Protein AF-X1SYY6-F1 (afdb_monomer)

Organism: NCBI:txid412755

Radius of gyration: 18.43 Å; Cα contacts (8 Å, |Δi|>4): 86; chains: 1; bounding box: 39×64×36 Å

Solvent-accessible surface area (backbone atoms only — not comparable to full-atom values): 9158 Å² total; per-residue (Å²): 132,89,83,84,77,65,60,64,63,53,49,54,56,56,49,53,76,77,47,87,81,85,90,70,96,66,91,86,77,86,84,85,85,62,91,82,37,71,68,58,67,52,53,75,50,50,63,56,53,53,53,51,53,52,52,48,52,59,73,46,33,70,63,29,50,74,71,71,40,39,71,58,53,54,24,46,54,34,21,50,33,50,53,49,19,52,53,30,46,75,70,68,38,56,67,62,19,50,52,27,51,48,52,41,63,70,68,70,61,56,70,69,54,25,50,52,34,37,51,50,52,51,50,49,51,49,49,32,63,74,71,67,56,67,95,64,87,80,69,80,78,77,76,79,77,76,73,80,84,124

Foldseek 3Di:
DPDDQPPVVLVVLVVLVPDDDDDDPDDPDDDDDDPPDPVVVVVVVVLVVLVSVLVSLVVSVVVCVVVVCSLVSLLLSLLVLCVQLVVCVVVVNNVSNVSSVVSSVVSPRDPVSNVVSNVVVVVVVVVCVVVVPDPDPPDPPPPPPPPPDD

Structure (mmCIF, N/CA/C/O backbone):
data_AF-X1SYY6-F1
#
_entry.id   AF-X1SYY6-F1
#
loop_
_atom_site.group_PDB
_atom_site.id
_atom_site.type_symbol
_atom_site.label_atom_id
_atom_site.label_alt_id
_atom_site.label_comp_id
_atom_site.label_asym_id
_atom_site.label_entity_id
_atom_site.label_seq_id
_atom_site.pdbx_PDB_ins_code
_atom_site.Cartn_x
_atom_site.Cartn_y
_atom_site.Cartn_z
_atom_site.occupancy
_atom_site.B_iso_or_equiv
_atom_site.auth_seq_id
_atom_site.auth_comp_id
_atom_site.auth_asym_id
_atom_site.auth_atom_id
_atom_site.pdbx_PDB_model_num
ATOM 1 N N . THR A 1 1 ? -15.389 -5.932 -12.974 1.00 49.19 1 THR A N 1
ATOM 2 C CA . THR A 1 1 ? -13.920 -5.766 -12.863 1.00 49.19 1 THR A CA 1
ATOM 3 C C . THR A 1 1 ? -13.307 -7.065 -12.392 1.00 49.19 1 THR A C 1
ATOM 5 O O . THR A 1 1 ? -13.617 -7.484 -11.286 1.00 49.19 1 THR A O 1
ATOM 8 N N . SER A 1 2 ? -12.508 -7.717 -13.241 1.00 53.19 2 SER A N 1
ATOM 9 C CA . SER A 1 2 ? -11.723 -8.908 -12.885 1.00 53.19 2 SER A CA 1
ATOM 10 C C . SER A 1 2 ? -10.661 -8.505 -11.864 1.00 53.19 2 SER A C 1
ATOM 12 O O . SER A 1 2 ? -9.682 -7.868 -12.237 1.00 53.19 2 SER A O 1
ATOM 14 N N . MET A 1 3 ? -10.885 -8.835 -10.596 1.00 57.00 3 MET A N 1
ATOM 15 C CA . MET A 1 3 ? -9.905 -8.664 -9.526 1.00 57.00 3 MET A CA 1
ATOM 16 C C . MET A 1 3 ? -8.774 -9.666 -9.754 1.00 57.00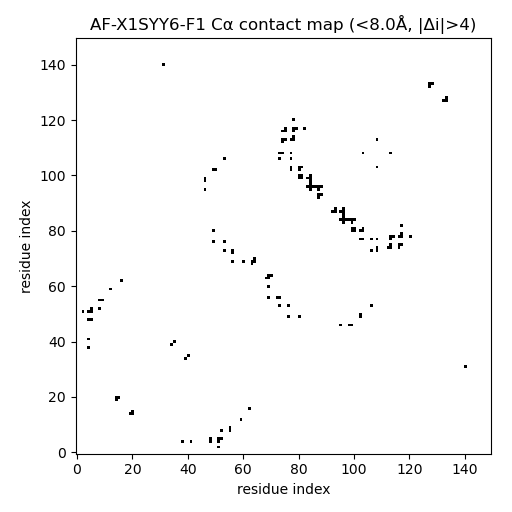 3 MET A C 1
ATOM 18 O O . MET A 1 3 ? -9.060 -10.850 -9.946 1.00 57.00 3 MET A O 1
ATOM 22 N N . ARG A 1 4 ? -7.526 -9.202 -9.841 1.00 62.97 4 ARG A N 1
ATOM 23 C CA . ARG A 1 4 ? -6.396 -10.055 -10.245 1.00 62.97 4 ARG A CA 1
ATOM 24 C C . ARG A 1 4 ? -5.459 -10.383 -9.090 1.00 62.97 4 ARG A C 1
ATOM 26 O O . ARG A 1 4 ? -4.949 -11.498 -9.078 1.00 62.97 4 ARG A O 1
ATOM 33 N N . ILE A 1 5 ? -5.209 -9.457 -8.159 1.00 65.94 5 ILE A N 1
ATOM 34 C CA . ILE A 1 5 ? -4.118 -9.627 -7.183 1.00 65.94 5 ILE A CA 1
ATOM 35 C C . ILE A 1 5 ? -4.533 -9.253 -5.749 1.00 65.94 5 ILE A C 1
ATOM 37 O O . ILE A 1 5 ? -4.123 -9.935 -4.815 1.00 65.94 5 ILE A O 1
ATOM 41 N N . SER A 1 6 ? -5.379 -8.240 -5.537 1.00 73.81 6 SER A N 1
ATOM 42 C CA . SER A 1 6 ? -5.732 -7.745 -4.182 1.00 73.81 6 SER A CA 1
ATOM 43 C C . SER A 1 6 ? -7.068 -8.267 -3.627 1.00 73.81 6 SER A C 1
ATOM 45 O O . SER A 1 6 ? -7.880 -7.507 -3.092 1.00 73.81 6 SER A O 1
ATOM 47 N N . GLY A 1 7 ? -7.319 -9.571 -3.777 1.00 79.44 7 GLY A N 1
ATOM 48 C CA . GLY A 1 7 ? -8.576 -10.203 -3.356 1.00 79.44 7 GLY A CA 1
ATOM 49 C C . GLY A 1 7 ? -8.794 -10.273 -1.845 1.00 79.44 7 GLY A C 1
ATOM 50 O O . GLY A 1 7 ? -9.931 -10.215 -1.383 1.00 79.44 7 GLY A O 1
ATOM 51 N N . ASP A 1 8 ? -7.712 -10.354 -1.082 1.00 83.44 8 ASP A N 1
ATOM 52 C CA . ASP A 1 8 ? -7.707 -10.353 0.378 1.00 83.44 8 ASP A CA 1
ATOM 53 C C . ASP A 1 8 ? -8.186 -9.012 0.951 1.00 83.44 8 ASP A C 1
ATOM 55 O O . ASP A 1 8 ? -9.093 -8.984 1.783 1.00 83.44 8 ASP A O 1
ATOM 59 N N . VAL A 1 9 ? -7.643 -7.895 0.461 1.00 85.06 9 VAL A N 1
ATOM 60 C CA . VAL A 1 9 ? -8.028 -6.544 0.898 1.00 85.06 9 VAL A CA 1
ATOM 61 C C . VAL A 1 9 ? -9.507 -6.284 0.611 1.00 85.06 9 VAL A C 1
ATOM 63 O O . VAL A 1 9 ? -10.231 -5.814 1.489 1.00 85.06 9 VAL A O 1
ATOM 66 N N . ASP A 1 10 ? -9.976 -6.618 -0.594 1.00 88.38 10 ASP A N 1
ATOM 67 C CA . ASP A 1 10 ? -11.391 -6.481 -0.954 1.00 88.38 10 ASP A CA 1
ATOM 68 C C . ASP A 1 10 ? -12.288 -7.393 -0.102 1.00 88.38 10 ASP A C 1
ATOM 70 O O . ASP A 1 10 ? -13.345 -6.956 0.349 1.00 88.38 10 ASP A O 1
ATOM 74 N N . TYR A 1 11 ? -11.866 -8.631 0.173 1.00 89.12 11 TYR A N 1
ATOM 75 C CA . TYR A 1 11 ? -12.599 -9.537 1.058 1.00 89.12 11 TYR A CA 1
ATOM 76 C C . TYR A 1 11 ? -12.729 -8.971 2.479 1.00 89.12 11 TYR A C 1
ATOM 78 O O . TYR A 1 11 ? -13.840 -8.901 3.005 1.00 89.12 11 TYR A O 1
ATOM 86 N N . PHE A 1 12 ? -11.636 -8.506 3.090 1.00 88.94 12 PHE A N 1
ATOM 87 C CA . PHE A 1 12 ? -11.684 -7.943 4.444 1.00 88.94 12 PHE A CA 1
ATOM 88 C C . PHE A 1 12 ? -12.532 -6.674 4.520 1.00 88.94 12 PHE A C 1
ATOM 90 O O . PHE A 1 12 ? -13.288 -6.505 5.477 1.00 88.94 12 PHE A O 1
ATOM 97 N N . LEU A 1 13 ? -12.470 -5.807 3.506 1.00 87.88 13 LEU A N 1
ATOM 98 C CA . LEU A 1 13 ? -13.325 -4.621 3.448 1.00 87.88 13 LEU A CA 1
ATOM 99 C C . LEU A 1 13 ? -14.808 -4.984 3.309 1.00 87.88 13 LEU A C 1
ATOM 101 O O . LEU A 1 13 ? -15.632 -4.321 3.933 1.00 87.88 13 LEU A O 1
ATOM 105 N N . ARG A 1 14 ? -15.157 -6.055 2.581 1.00 89.94 14 ARG A N 1
ATOM 106 C CA . ARG A 1 14 ? -16.535 -6.585 2.557 1.00 89.94 14 ARG A CA 1
ATOM 107 C C . ARG A 1 14 ? -16.975 -7.118 3.912 1.00 89.94 14 ARG A C 1
ATOM 109 O O . ARG A 1 14 ? -18.091 -6.833 4.331 1.00 89.94 14 ARG A O 1
ATOM 116 N N . VAL A 1 15 ? -16.118 -7.856 4.618 1.00 89.69 15 VAL A N 1
ATOM 117 C CA . VAL A 1 15 ? -16.446 -8.341 5.971 1.00 89.69 15 VAL A CA 1
ATOM 118 C C . VAL A 1 15 ? -16.711 -7.163 6.913 1.00 89.69 15 VAL A C 1
ATOM 120 O O . VAL A 1 15 ? -17.706 -7.180 7.634 1.00 89.69 15 VAL A O 1
ATOM 123 N N . LEU A 1 16 ? -15.898 -6.104 6.836 1.00 88.25 16 LEU A N 1
ATOM 124 C CA . LEU A 1 16 ? -16.061 -4.889 7.643 1.00 88.25 16 LEU A CA 1
ATOM 125 C C . LEU A 1 16 ? -17.351 -4.103 7.361 1.00 88.25 16 LEU A C 1
ATOM 127 O O . LEU A 1 16 ? -17.756 -3.282 8.178 1.00 88.25 16 LEU A O 1
ATOM 131 N N . GLN A 1 17 ? -18.022 -4.339 6.231 1.00 87.81 17 GLN A N 1
ATOM 132 C CA . GLN A 1 17 ? -19.353 -3.770 5.987 1.00 87.81 17 GLN A CA 1
ATOM 133 C C . GLN A 1 17 ? -20.448 -4.457 6.812 1.00 87.81 17 GLN A C 1
ATOM 135 O O . GLN A 1 17 ? -21.529 -3.892 6.977 1.00 87.81 17 GLN A O 1
ATOM 140 N N . HIS A 1 18 ? -20.193 -5.673 7.298 1.00 90.06 18 HIS A N 1
ATOM 141 C CA . HIS A 1 18 ? -21.183 -6.517 7.964 1.00 90.06 18 HIS A CA 1
ATOM 142 C C . HIS A 1 18 ? -20.849 -6.826 9.428 1.00 90.06 18 HIS A C 1
ATOM 144 O O . HIS A 1 18 ? -21.707 -7.343 10.140 1.00 90.06 18 HIS A O 1
ATOM 150 N N . GLY A 1 19 ? -19.640 -6.513 9.893 1.00 87.25 19 GLY A N 1
ATOM 151 C CA . GLY A 1 19 ? -19.237 -6.727 11.277 1.00 87.25 19 GLY A CA 1
ATOM 152 C C . GLY A 1 19 ? -17.809 -6.273 11.552 1.00 87.25 19 GLY A C 1
ATOM 153 O O . GLY A 1 19 ? -17.163 -5.655 10.710 1.00 87.25 19 GLY A O 1
ATOM 154 N N . ASP A 1 20 ? -17.311 -6.609 12.737 1.00 86.00 20 ASP A N 1
ATOM 155 C CA . ASP A 1 20 ? -15.982 -6.206 13.186 1.00 86.00 20 ASP A CA 1
ATOM 156 C C . ASP A 1 20 ? -14.933 -7.296 12.935 1.00 86.00 20 ASP A C 1
ATOM 158 O O . ASP A 1 20 ? -15.207 -8.496 13.011 1.00 86.00 20 ASP A O 1
ATOM 162 N N . LEU A 1 21 ? -13.695 -6.870 12.679 1.00 84.25 21 LEU A N 1
ATOM 163 C CA . LEU A 1 21 ? -12.523 -7.743 12.644 1.00 84.25 21 LEU A CA 1
ATOM 164 C C . LEU A 1 21 ? -11.665 -7.500 13.887 1.00 84.25 21 LEU A C 1
ATOM 166 O O . LEU A 1 21 ? -11.264 -6.370 14.167 1.00 84.25 21 LEU A O 1
ATOM 170 N N . ALA A 1 22 ? -11.333 -8.573 14.602 1.00 82.25 22 ALA A N 1
ATOM 171 C CA . ALA A 1 22 ? -10.377 -8.528 15.700 1.00 82.25 22 ALA A CA 1
ATOM 172 C C . ALA A 1 22 ? -8.960 -8.826 15.190 1.00 82.25 22 ALA A C 1
ATOM 174 O O . ALA A 1 22 ? -8.734 -9.811 14.486 1.00 82.25 22 ALA A O 1
ATOM 175 N N . VAL A 1 23 ? -7.990 -8.000 15.585 1.00 81.44 23 VAL A N 1
ATOM 176 C CA . VAL A 1 23 ? -6.563 -8.277 15.374 1.00 81.44 23 VAL A CA 1
ATOM 177 C C . VAL A 1 23 ? -6.033 -8.994 16.610 1.00 81.44 23 VAL A C 1
ATOM 179 O O . VAL A 1 23 ? -6.059 -8.441 17.709 1.00 81.44 23 VAL A O 1
ATOM 182 N N . VAL A 1 24 ? -5.553 -10.224 16.435 1.00 81.75 24 VAL A N 1
ATOM 183 C CA . VAL A 1 24 ? -5.045 -11.063 17.528 1.00 81.75 24 VAL A CA 1
ATOM 184 C C . VAL A 1 24 ? -3.518 -11.118 17.466 1.00 81.75 24 VAL A C 1
ATOM 186 O O . VAL A 1 24 ? -2.938 -11.215 16.389 1.00 81.75 24 VAL A O 1
ATOM 189 N N . GLY A 1 25 ? -2.854 -11.063 18.622 1.00 77.38 25 GLY A N 1
ATOM 190 C CA . GLY A 1 25 ? -1.388 -11.112 18.725 1.00 77.38 25 GLY A CA 1
ATOM 191 C C . GLY A 1 25 ? -0.770 -12.512 18.595 1.00 77.38 25 GLY A C 1
ATOM 192 O O . GLY A 1 25 ? 0.433 -12.659 18.788 1.00 77.38 25 GLY A O 1
ATOM 193 N N . SER A 1 26 ? -1.573 -13.541 18.319 1.00 83.06 26 SER A N 1
ATOM 194 C CA . SER A 1 26 ? -1.129 -14.930 18.174 1.00 83.06 26 SER A CA 1
ATOM 195 C C . SER A 1 26 ? -0.957 -15.313 16.706 1.00 83.06 26 SER A C 1
ATOM 197 O O . SER A 1 26 ? -1.780 -14.950 15.867 1.00 83.06 26 SER A O 1
ATOM 199 N N . ILE A 1 27 ? 0.063 -16.117 16.406 1.00 81.44 27 ILE A N 1
ATOM 200 C CA . ILE A 1 27 ? 0.269 -16.680 15.068 1.00 81.44 27 ILE A CA 1
ATOM 201 C C . ILE A 1 27 ? -0.730 -17.825 14.865 1.00 81.44 27 ILE A C 1
ATOM 203 O O . ILE A 1 27 ? -0.632 -18.856 15.524 1.00 81.44 27 ILE A O 1
ATOM 207 N N . GLY A 1 28 ? -1.710 -17.624 13.980 1.00 77.88 28 GLY A N 1
ATOM 208 C CA . GLY A 1 28 ? -2.706 -18.645 13.624 1.00 77.88 28 GLY A CA 1
ATOM 209 C C . GLY A 1 28 ? -2.366 -19.444 12.361 1.00 77.88 28 GLY A C 1
ATOM 210 O O . GLY A 1 28 ? -2.906 -20.527 12.160 1.00 77.88 28 GLY A O 1
ATOM 211 N N . CYS A 1 29 ? -1.492 -18.917 11.501 1.00 80.06 29 CYS A N 1
ATOM 212 C CA . CYS A 1 29 ? -1.092 -19.543 10.244 1.00 80.06 29 CYS A CA 1
ATOM 213 C C . CYS A 1 29 ? 0.278 -19.010 9.804 1.00 80.06 29 CYS A C 1
ATOM 215 O O . CYS A 1 29 ? 0.493 -17.798 9.826 1.00 80.06 29 CYS A O 1
ATOM 217 N N . ASP A 1 30 ? 1.162 -19.911 9.370 1.00 79.75 30 ASP A N 1
ATOM 218 C CA . ASP A 1 30 ? 2.421 -19.571 8.708 1.00 79.75 30 ASP A CA 1
ATOM 219 C C . ASP A 1 30 ? 2.279 -19.753 7.194 1.00 79.75 30 ASP A C 1
ATOM 221 O O . ASP A 1 30 ? 1.994 -20.847 6.700 1.00 79.75 30 ASP A O 1
ATOM 225 N N . ILE A 1 31 ? 2.497 -18.672 6.445 1.00 75.56 31 ILE A N 1
ATOM 226 C CA . ILE A 1 31 ? 2.421 -18.674 4.982 1.00 75.56 31 ILE A CA 1
ATOM 227 C C . ILE A 1 31 ? 3.837 -18.780 4.422 1.00 75.56 31 ILE A C 1
ATOM 229 O O . ILE A 1 31 ? 4.660 -17.881 4.604 1.00 75.56 31 ILE A O 1
ATOM 233 N N . THR A 1 32 ? 4.117 -19.871 3.708 1.00 76.62 32 THR A N 1
ATOM 234 C CA . THR A 1 32 ? 5.403 -20.066 3.029 1.00 76.62 32 THR A CA 1
ATOM 235 C C . THR A 1 32 ? 5.325 -19.528 1.603 1.00 76.62 32 THR A C 1
ATOM 237 O O . THR A 1 32 ? 4.486 -19.951 0.809 1.00 76.62 32 THR A O 1
ATOM 240 N N . VAL A 1 33 ? 6.217 -18.592 1.275 1.00 71.50 33 VAL A N 1
ATOM 241 C CA . VAL A 1 33 ? 6.348 -18.029 -0.074 1.00 71.50 33 VAL A CA 1
ATOM 242 C C . VAL A 1 33 ? 7.453 -18.784 -0.802 1.00 71.50 33 VAL A C 1
ATOM 244 O O . VAL A 1 33 ? 8.612 -18.750 -0.384 1.00 71.50 33 VAL A O 1
ATOM 247 N N . HIS A 1 34 ? 7.104 -19.478 -1.883 1.00 73.44 34 HIS A N 1
ATOM 248 C CA . HIS A 1 34 ? 8.071 -20.213 -2.698 1.00 73.44 34 HIS A CA 1
ATOM 249 C C . HIS A 1 34 ? 8.574 -19.341 -3.850 1.00 73.44 34 HIS A C 1
ATOM 251 O O . HIS A 1 34 ? 7.810 -18.594 -4.464 1.00 73.44 34 HIS A O 1
ATOM 257 N N . ALA A 1 35 ? 9.861 -19.466 -4.177 1.00 66.12 35 ALA A N 1
ATOM 258 C CA . ALA A 1 35 ? 10.404 -18.867 -5.390 1.00 66.12 35 ALA A CA 1
ATOM 259 C C . ALA A 1 35 ? 9.695 -19.469 -6.616 1.00 66.12 35 ALA A C 1
ATOM 261 O O . ALA A 1 35 ? 9.649 -20.690 -6.754 1.00 66.12 35 ALA A O 1
ATOM 262 N N . GLY A 1 36 ? 9.136 -18.621 -7.484 1.00 64.94 36 GLY A N 1
ATOM 263 C CA . GLY A 1 36 ? 8.414 -19.060 -8.683 1.00 64.94 36 GLY A CA 1
ATOM 264 C C . GLY A 1 36 ? 6.918 -19.321 -8.484 1.00 64.94 36 GLY A C 1
ATOM 265 O O . GLY A 1 36 ? 6.294 -19.902 -9.363 1.00 64.94 36 GLY A O 1
ATOM 266 N N . GLN A 1 37 ? 6.314 -18.892 -7.369 1.00 70.50 37 GLN A N 1
ATOM 267 C CA . GLN A 1 37 ? 4.851 -18.814 -7.290 1.00 70.50 37 GLN A CA 1
ATOM 268 C C . GLN A 1 37 ? 4.303 -17.881 -8.381 1.00 70.50 37 GLN A C 1
ATOM 270 O O . GLN A 1 37 ? 4.926 -16.879 -8.726 1.00 70.50 37 GLN A O 1
ATOM 275 N N . GLU A 1 38 ? 3.096 -18.148 -8.872 1.00 62.50 38 GLU A N 1
ATOM 276 C CA . GLU A 1 38 ? 2.401 -17.270 -9.832 1.00 62.50 38 GLU A CA 1
ATOM 277 C C . GLU A 1 38 ? 2.346 -15.805 -9.347 1.00 62.50 38 GLU A C 1
ATOM 279 O O . GLU A 1 38 ? 2.518 -14.861 -10.116 1.00 62.50 38 GLU A O 1
ATOM 284 N N . GLY A 1 39 ? 2.229 -15.603 -8.027 1.00 57.81 39 GLY A N 1
ATOM 285 C CA . GLY A 1 39 ? 2.298 -14.282 -7.393 1.00 57.81 39 GLY A CA 1
ATOM 286 C C . GLY A 1 39 ? 3.630 -13.547 -7.594 1.00 57.81 39 GLY A C 1
ATOM 287 O O . GLY A 1 39 ? 3.640 -12.321 -7.655 1.00 57.81 39 GLY A O 1
ATOM 288 N N . THR A 1 40 ? 4.748 -14.265 -7.749 1.00 56.22 40 THR A N 1
ATOM 289 C CA . THR A 1 40 ? 6.051 -13.664 -8.089 1.00 56.22 40 THR A CA 1
ATOM 290 C C . THR A 1 40 ? 6.118 -13.184 -9.538 1.00 56.22 40 THR A C 1
ATOM 292 O O . THR A 1 40 ? 6.753 -12.166 -9.782 1.00 56.22 40 THR A O 1
ATOM 295 N N . CYS A 1 41 ? 5.426 -13.836 -10.478 1.00 54.66 41 CYS A N 1
ATOM 296 C CA . CYS A 1 41 ? 5.319 -13.364 -11.866 1.00 54.66 41 CYS A CA 1
ATOM 297 C C . CYS A 1 41 ? 4.384 -12.150 -11.989 1.00 54.66 41 CYS A C 1
ATOM 299 O O . CYS A 1 41 ? 4.615 -11.257 -12.797 1.00 54.66 41 CYS A O 1
ATOM 301 N N . LEU A 1 42 ? 3.358 -12.072 -11.136 1.00 54.81 42 LEU A N 1
ATOM 302 C CA . LEU A 1 42 ? 2.470 -10.908 -11.028 1.00 54.81 42 LEU A CA 1
ATOM 303 C C . LEU A 1 42 ? 3.136 -9.716 -10.318 1.00 54.81 42 LEU A C 1
ATOM 305 O O . LEU A 1 42 ? 2.723 -8.573 -10.510 1.00 54.81 42 LEU A O 1
ATOM 309 N N . ALA A 1 43 ? 4.185 -9.960 -9.523 1.00 52.41 43 ALA A N 1
ATOM 310 C CA . ALA A 1 43 ? 4.961 -8.910 -8.870 1.00 52.41 43 ALA A CA 1
ATOM 311 C C . ALA A 1 43 ? 5.784 -8.064 -9.857 1.00 52.41 43 ALA A C 1
ATOM 313 O O . ALA A 1 43 ? 6.149 -6.942 -9.502 1.00 52.41 43 ALA A O 1
ATOM 314 N N . ASP A 1 44 ? 6.040 -8.553 -11.075 1.00 54.06 44 ASP A N 1
ATOM 315 C CA . ASP A 1 44 ? 6.702 -7.777 -12.133 1.00 54.06 44 ASP A CA 1
ATOM 316 C C . ASP A 1 44 ? 5.789 -6.681 -12.703 1.00 54.06 44 ASP A C 1
ATOM 318 O O . ASP A 1 44 ? 6.281 -5.624 -13.098 1.00 54.06 44 ASP A O 1
ATOM 322 N N . ASP A 1 45 ? 4.462 -6.851 -12.625 1.00 66.12 45 ASP A N 1
ATOM 323 C CA . ASP A 1 45 ? 3.484 -5.811 -12.970 1.00 66.12 45 ASP A CA 1
ATOM 324 C C . ASP A 1 45 ? 2.969 -5.090 -11.720 1.00 66.12 45 ASP A C 1
ATOM 326 O O . ASP A 1 45 ? 1.782 -4.897 -11.447 1.00 66.12 45 ASP A O 1
ATOM 330 N N . THR A 1 46 ? 3.929 -4.695 -10.901 1.00 66.62 46 THR A N 1
ATOM 331 C CA . THR A 1 46 ? 3.729 -4.133 -9.572 1.00 66.62 46 THR A CA 1
ATOM 332 C C . THR A 1 46 ? 2.872 -2.845 -9.588 1.00 66.62 46 THR A C 1
ATOM 334 O O . THR A 1 46 ? 2.241 -2.477 -8.594 1.00 66.62 46 THR A O 1
ATOM 337 N N . SER A 1 47 ? 2.813 -2.170 -10.742 1.00 71.56 47 SER A N 1
ATOM 338 C CA . SER A 1 47 ? 1.952 -1.009 -10.989 1.00 71.56 47 SER A CA 1
ATOM 339 C C . SER A 1 47 ? 0.457 -1.364 -11.010 1.00 71.56 47 SER A C 1
ATOM 341 O O . SER A 1 47 ? -0.364 -0.587 -10.514 1.00 71.56 47 SER A O 1
ATOM 343 N N . VAL A 1 48 ? 0.094 -2.555 -11.500 1.00 78.00 48 VAL A N 1
ATOM 344 C CA . VAL A 1 48 ? -1.288 -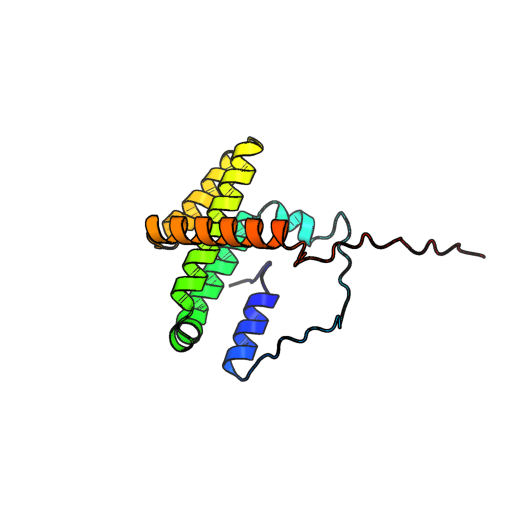3.061 -11.522 1.00 78.00 48 VAL A CA 1
ATOM 345 C C . VAL A 1 48 ? -1.798 -3.282 -10.105 1.00 78.00 48 VAL A C 1
ATOM 347 O O . VAL A 1 48 ? -2.911 -2.863 -9.797 1.00 78.00 48 VAL A O 1
ATOM 350 N N . VAL A 1 49 ? -0.964 -3.841 -9.223 1.00 79.62 49 VAL A N 1
ATOM 351 C CA . VAL A 1 49 ? -1.312 -4.053 -7.808 1.00 79.62 49 VAL A CA 1
ATOM 352 C C . VAL A 1 49 ? -1.669 -2.732 -7.134 1.00 79.62 49 VAL A C 1
ATOM 354 O O . VAL A 1 49 ? -2.711 -2.616 -6.493 1.00 79.62 49 VAL A O 1
ATOM 357 N N . MET A 1 50 ? -0.840 -1.699 -7.307 1.00 84.62 50 MET A N 1
ATOM 358 C CA . MET A 1 50 ? -1.134 -0.402 -6.696 1.00 84.62 50 MET A CA 1
ATOM 359 C C . MET A 1 50 ? -2.395 0.238 -7.272 1.00 84.62 50 MET A C 1
ATOM 361 O O . MET A 1 50 ? -3.197 0.764 -6.503 1.00 84.62 50 MET A O 1
ATOM 365 N N . ASN A 1 51 ? -2.608 0.165 -8.588 1.00 84.75 51 ASN A N 1
ATOM 366 C CA . ASN A 1 51 ? -3.847 0.643 -9.203 1.00 84.75 51 ASN A CA 1
ATOM 367 C C . ASN A 1 51 ? -5.083 -0.077 -8.645 1.00 84.75 51 ASN A C 1
ATOM 369 O O . ASN A 1 51 ? -6.088 0.569 -8.346 1.00 84.75 51 ASN A O 1
ATOM 373 N N . GLU A 1 52 ? -5.000 -1.394 -8.460 1.00 86.38 52 GLU A N 1
ATOM 374 C CA . GLU A 1 52 ? -6.080 -2.197 -7.890 1.00 86.38 52 GLU A CA 1
ATOM 375 C C . GLU A 1 52 ? -6.381 -1.784 -6.442 1.00 86.38 52 GLU A C 1
ATOM 377 O O . GLU A 1 52 ? -7.540 -1.546 -6.104 1.00 86.38 52 GLU A O 1
ATOM 382 N N . ILE A 1 53 ? -5.355 -1.580 -5.611 1.00 87.25 53 ILE A N 1
ATOM 383 C CA . ILE A 1 53 ? -5.528 -1.124 -4.223 1.00 87.25 53 ILE A CA 1
ATOM 384 C C . ILE A 1 53 ? -6.147 0.283 -4.162 1.00 87.25 53 ILE A C 1
ATOM 386 O O . ILE A 1 53 ? -7.035 0.527 -3.339 1.00 87.25 53 ILE A O 1
ATOM 390 N N . PHE A 1 54 ? -5.734 1.211 -5.033 1.00 88.25 54 PHE A N 1
ATOM 391 C CA . PHE A 1 54 ? -6.366 2.534 -5.120 1.00 88.25 54 PHE A CA 1
ATOM 392 C C . PHE A 1 54 ? -7.836 2.431 -5.548 1.00 88.25 54 PHE A C 1
ATOM 394 O O . PHE A 1 54 ? -8.691 3.081 -4.945 1.00 88.25 54 PHE A O 1
ATOM 401 N N . ALA A 1 55 ? -8.150 1.580 -6.529 1.00 88.75 55 ALA A N 1
ATOM 402 C CA . ALA A 1 55 ? -9.521 1.359 -6.984 1.00 88.75 55 ALA A CA 1
ATOM 403 C C . ALA A 1 55 ? -10.407 0.721 -5.900 1.00 88.75 55 ALA A C 1
ATOM 405 O O . ALA A 1 55 ? -11.556 1.128 -5.725 1.00 88.75 55 ALA A O 1
ATOM 406 N N . ILE A 1 56 ? -9.875 -0.244 -5.142 1.00 89.69 56 ILE A N 1
ATOM 407 C CA . ILE A 1 56 ? -10.552 -0.841 -3.982 1.00 89.69 56 ILE A CA 1
ATOM 408 C C . ILE A 1 56 ? -10.805 0.236 -2.923 1.00 89.69 56 ILE A C 1
ATOM 410 O O . ILE A 1 56 ? -11.930 0.388 -2.455 1.00 89.69 56 ILE A O 1
ATOM 414 N N . THR A 1 57 ? -9.792 1.037 -2.594 1.00 90.00 57 THR A N 1
ATOM 415 C CA . THR A 1 57 ? -9.921 2.120 -1.605 1.00 90.00 57 THR A CA 1
ATOM 416 C C . THR A 1 57 ? -11.010 3.117 -2.000 1.00 90.00 57 THR A C 1
ATOM 418 O O . THR A 1 57 ? -11.783 3.551 -1.149 1.00 90.00 57 THR A O 1
ATOM 421 N N . GLU A 1 58 ? -11.111 3.456 -3.287 1.00 91.00 58 GLU A N 1
ATOM 422 C CA . GLU A 1 58 ? -12.166 4.338 -3.788 1.00 91.00 58 GLU A CA 1
ATOM 423 C C . GLU A 1 58 ? -13.548 3.680 -3.731 1.00 91.00 58 GLU A C 1
ATOM 425 O O . GLU A 1 58 ? -14.517 4.313 -3.315 1.00 91.00 58 GLU A O 1
ATOM 430 N N . ARG A 1 59 ? -13.648 2.389 -4.068 1.00 91.38 59 ARG A N 1
ATOM 431 C CA . ARG A 1 59 ? -14.905 1.634 -3.969 1.00 91.38 59 ARG A CA 1
ATOM 432 C C . ARG A 1 59 ? -15.456 1.623 -2.541 1.00 91.38 59 ARG A C 1
ATOM 434 O O . ARG A 1 59 ? -16.655 1.809 -2.358 1.00 91.38 59 ARG A O 1
ATOM 441 N N . TYR A 1 60 ? -14.598 1.421 -1.541 1.00 92.12 60 TYR A N 1
ATOM 442 C CA . TYR A 1 60 ? -14.994 1.402 -0.125 1.00 92.12 60 TYR A CA 1
ATOM 443 C C . TYR A 1 60 ? -14.893 2.772 0.550 1.00 92.12 60 TYR A C 1
ATOM 445 O O . TYR A 1 60 ? -14.941 2.860 1.778 1.00 92.12 60 TYR A O 1
ATOM 453 N N . ARG A 1 61 ? -14.803 3.859 -0.224 1.00 92.81 61 ARG A N 1
ATOM 454 C CA . ARG A 1 61 ? -14.739 5.222 0.307 1.00 92.81 61 ARG A CA 1
ATOM 455 C C . ARG A 1 61 ? -15.818 5.533 1.350 1.00 92.81 61 ARG A C 1
ATOM 457 O O . ARG A 1 61 ? -15.428 6.016 2.407 1.00 92.81 61 ARG A O 1
ATOM 464 N N . PRO A 1 62 ? -17.117 5.214 1.154 1.00 93.00 62 PRO A N 1
ATOM 465 C CA . PRO A 1 62 ? -18.136 5.516 2.161 1.00 93.00 62 PRO A CA 1
ATOM 466 C C . PRO A 1 62 ? -17.840 4.879 3.524 1.00 93.00 62 PRO A C 1
ATOM 468 O O . PRO A 1 62 ? -17.962 5.542 4.549 1.00 93.00 62 PRO A O 1
ATOM 471 N N . LEU A 1 63 ? -17.388 3.622 3.532 1.00 91.75 63 LEU A N 1
ATOM 472 C CA . LEU A 1 63 ? -17.009 2.898 4.749 1.00 91.75 63 LEU A CA 1
ATOM 473 C C . LEU A 1 63 ? -15.792 3.552 5.423 1.00 91.75 63 LEU A C 1
ATOM 475 O O . LEU A 1 63 ? -15.775 3.786 6.630 1.00 91.75 63 LEU A O 1
ATOM 479 N N . LEU A 1 64 ? -14.772 3.886 4.631 1.00 91.50 64 LEU A N 1
ATOM 480 C CA . LEU A 1 64 ? -13.541 4.498 5.131 1.00 91.50 64 LEU A CA 1
ATOM 481 C C . LEU A 1 64 ? -13.745 5.946 5.610 1.00 91.50 64 LEU A C 1
ATOM 483 O O . LEU A 1 64 ? -13.035 6.391 6.516 1.00 91.50 64 LEU A O 1
ATOM 487 N N . ASP A 1 65 ? -14.681 6.682 5.010 1.00 93.12 65 ASP A N 1
ATOM 488 C CA . ASP A 1 65 ? -15.075 8.031 5.424 1.00 93.12 65 ASP A CA 1
ATOM 489 C C . ASP A 1 65 ? -15.903 7.989 6.716 1.00 93.12 65 ASP A C 1
ATOM 491 O O . ASP A 1 65 ? -15.640 8.785 7.616 1.00 93.12 65 ASP A O 1
ATOM 495 N N . GLN A 1 66 ? -16.821 7.024 6.869 1.00 91.25 66 GLN A N 1
ATOM 496 C CA . GLN A 1 66 ? -17.549 6.796 8.130 1.00 91.25 66 GLN A CA 1
ATOM 497 C C . GLN A 1 66 ? -16.596 6.509 9.297 1.00 91.25 66 GLN A C 1
ATOM 499 O O . GLN A 1 66 ? -16.775 7.038 10.392 1.00 91.25 66 GLN A O 1
ATOM 504 N N . ALA A 1 67 ? -15.539 5.734 9.048 1.00 88.31 67 ALA A N 1
ATOM 505 C CA . ALA A 1 67 ? -14.481 5.482 10.023 1.00 88.31 67 ALA A CA 1
ATOM 506 C C . ALA A 1 67 ? -13.481 6.653 10.178 1.00 88.31 67 ALA A C 1
ATOM 508 O O . ALA A 1 67 ? -12.577 6.589 11.011 1.00 88.31 67 ALA A O 1
ATOM 509 N N . GLY A 1 68 ? -13.591 7.720 9.376 1.00 91.56 68 GLY A N 1
ATOM 510 C CA . GLY A 1 68 ? -12.703 8.887 9.429 1.00 91.56 68 GLY A CA 1
ATOM 511 C C . GLY A 1 68 ? -11.257 8.620 8.985 1.00 91.56 68 GLY A C 1
ATOM 512 O O . GLY A 1 68 ? -10.353 9.399 9.309 1.00 91.56 68 GLY A O 1
ATOM 513 N N . ILE A 1 69 ? -11.003 7.527 8.255 1.00 91.56 69 ILE A N 1
ATOM 514 C CA . ILE A 1 69 ? -9.648 7.075 7.888 1.00 91.56 69 ILE A CA 1
ATOM 515 C C . ILE A 1 69 ? -9.328 7.182 6.396 1.00 91.56 69 ILE A C 1
ATOM 517 O O . ILE A 1 69 ? -8.145 7.137 6.053 1.00 91.56 69 ILE A O 1
ATOM 521 N N . TYR A 1 70 ? -10.314 7.375 5.515 1.00 91.06 70 TYR A N 1
ATOM 522 C CA . TYR A 1 70 ? -10.120 7.388 4.055 1.00 91.06 70 TYR A CA 1
ATOM 523 C C . TYR A 1 70 ? -8.939 8.263 3.603 1.00 91.06 70 TYR A C 1
ATOM 525 O O . TYR A 1 70 ? -8.026 7.795 2.919 1.00 91.06 70 TYR A O 1
ATOM 533 N N . ARG A 1 71 ? -8.881 9.520 4.067 1.00 88.50 71 ARG A N 1
ATOM 534 C CA . ARG A 1 71 ? -7.787 10.441 3.714 1.00 88.50 71 ARG A CA 1
ATOM 535 C C . ARG A 1 71 ? -6.420 9.935 4.177 1.00 88.50 71 ARG A C 1
ATOM 537 O O . ARG A 1 71 ? -5.432 10.106 3.469 1.00 88.50 71 ARG A O 1
ATOM 544 N N . ARG A 1 72 ? -6.346 9.303 5.351 1.00 88.31 72 ARG A N 1
ATOM 545 C CA . ARG A 1 72 ? -5.097 8.733 5.877 1.00 88.31 72 ARG A CA 1
ATOM 546 C C . ARG A 1 72 ? -4.647 7.534 5.042 1.00 88.31 72 ARG A C 1
ATOM 548 O O . ARG A 1 72 ? -3.459 7.437 4.747 1.00 88.31 72 ARG A O 1
ATOM 555 N N . VAL A 1 73 ? -5.582 6.677 4.631 1.00 89.25 73 VAL A N 1
ATOM 556 C CA . VAL A 1 73 ? -5.308 5.532 3.748 1.00 89.25 73 VAL A CA 1
ATOM 557 C C . VAL A 1 73 ? -4.766 6.022 2.403 1.00 89.25 73 VAL A C 1
ATOM 559 O O . VAL A 1 73 ? -3.680 5.614 2.001 1.00 89.25 73 VAL A O 1
ATOM 562 N N . GLN A 1 74 ? -5.435 6.987 1.764 1.00 89.38 74 GLN A N 1
ATOM 563 C CA . GLN A 1 74 ? -4.979 7.605 0.510 1.00 89.38 74 GLN A CA 1
ATOM 564 C C . GLN A 1 74 ? -3.558 8.187 0.617 1.00 89.38 74 GLN A C 1
ATOM 566 O O . GLN A 1 74 ? -2.704 7.956 -0.241 1.00 89.38 74 GLN A O 1
ATOM 571 N N . GLN A 1 75 ? -3.266 8.898 1.710 1.00 87.69 75 GLN A N 1
ATOM 572 C CA . GLN A 1 75 ? -1.932 9.439 1.977 1.00 87.69 75 GLN A CA 1
ATOM 573 C C . GLN A 1 75 ? -0.866 8.343 2.125 1.00 87.69 75 GLN A C 1
ATOM 575 O O 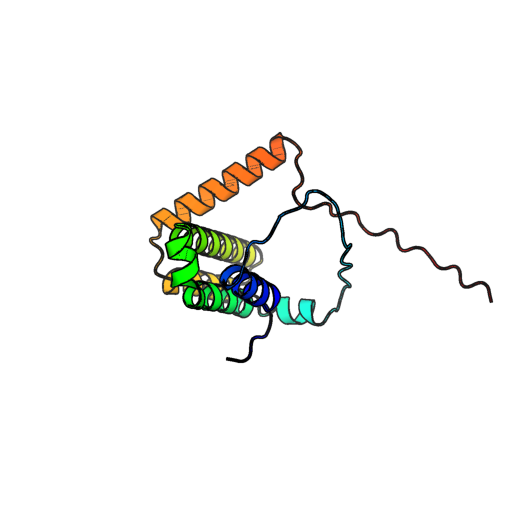. GLN A 1 75 ? 0.238 8.485 1.595 1.00 87.69 75 GLN A O 1
ATOM 580 N N . GLN A 1 76 ? -1.181 7.255 2.831 1.00 87.06 76 GLN A N 1
ATOM 581 C CA . GLN A 1 76 ? -0.263 6.131 3.028 1.00 87.06 76 GLN A CA 1
ATOM 582 C C . GLN A 1 76 ? 0.003 5.372 1.726 1.00 87.06 76 GLN A C 1
ATOM 584 O O . GLN A 1 76 ? 1.162 5.079 1.432 1.00 87.06 76 GLN A O 1
ATOM 589 N N . LEU A 1 77 ? -1.031 5.123 0.919 1.00 88.44 77 LEU A N 1
ATOM 590 C CA . LEU A 1 77 ? -0.881 4.508 -0.402 1.00 88.44 77 LEU A CA 1
ATOM 591 C C . LEU A 1 77 ? -0.022 5.378 -1.324 1.00 88.44 77 LEU A C 1
ATOM 593 O O . LEU A 1 77 ? 0.886 4.871 -1.984 1.00 88.44 77 LEU A O 1
ATOM 597 N N . GLY A 1 78 ? -0.235 6.698 -1.309 1.00 88.69 78 GLY A N 1
ATOM 598 C CA . GLY A 1 78 ? 0.597 7.644 -2.052 1.00 88.69 78 GLY A CA 1
ATOM 599 C C . GLY A 1 78 ? 2.061 7.626 -1.599 1.00 88.69 78 GLY A C 1
ATOM 600 O O . GLY A 1 78 ? 2.972 7.599 -2.427 1.00 88.69 78 GLY A O 1
ATOM 601 N N . ALA A 1 79 ? 2.304 7.592 -0.286 1.00 87.19 79 ALA A N 1
ATOM 602 C CA . ALA A 1 79 ? 3.656 7.520 0.265 1.00 87.19 79 ALA A CA 1
ATOM 603 C C . ALA A 1 79 ? 4.357 6.206 -0.106 1.00 87.19 79 ALA A C 1
ATOM 605 O O . ALA A 1 79 ? 5.542 6.209 -0.448 1.00 87.19 79 ALA A O 1
ATOM 606 N N . TYR A 1 80 ? 3.623 5.094 -0.080 1.00 86.50 80 TYR A N 1
ATOM 607 C CA . TYR A 1 80 ? 4.132 3.789 -0.480 1.00 86.50 80 TYR A CA 1
ATOM 608 C C . TYR A 1 80 ? 4.489 3.750 -1.973 1.00 86.50 80 TYR A C 1
ATOM 610 O O . TYR A 1 80 ? 5.605 3.356 -2.316 1.00 86.50 80 TYR A O 1
ATOM 618 N N . ALA A 1 81 ? 3.615 4.259 -2.848 1.00 87.62 81 ALA A N 1
ATOM 619 C CA . ALA A 1 81 ? 3.885 4.373 -4.282 1.00 87.62 81 ALA A CA 1
ATOM 620 C C . ALA A 1 81 ? 5.113 5.254 -4.583 1.00 87.62 81 ALA A C 1
ATOM 622 O O . ALA A 1 81 ? 5.944 4.881 -5.410 1.00 87.62 81 ALA A O 1
ATOM 623 N N . LEU A 1 82 ? 5.304 6.377 -3.875 1.00 87.62 82 LEU A N 1
ATOM 624 C CA . LEU A 1 82 ? 6.534 7.173 -4.006 1.00 87.62 82 LEU A CA 1
ATOM 625 C C . LEU A 1 82 ? 7.781 6.422 -3.524 1.00 87.62 82 LEU A C 1
ATOM 627 O O . LEU A 1 82 ? 8.841 6.527 -4.144 1.00 87.62 82 LEU A O 1
ATOM 631 N N . GLY A 1 83 ? 7.668 5.656 -2.438 1.00 85.44 83 GLY A N 1
ATOM 632 C CA . GLY A 1 83 ? 8.750 4.797 -1.958 1.00 85.44 83 GLY A CA 1
ATOM 633 C C . GLY A 1 83 ? 9.159 3.750 -2.998 1.00 85.44 83 GLY A C 1
ATOM 634 O O . GLY A 1 83 ? 10.353 3.535 -3.220 1.00 85.44 83 GLY A O 1
ATOM 635 N N . LEU A 1 84 ? 8.180 3.150 -3.681 1.00 85.38 84 LEU A N 1
ATOM 636 C CA . LEU A 1 84 ? 8.417 2.234 -4.796 1.00 85.38 84 LEU A CA 1
ATOM 637 C C . LEU A 1 84 ? 9.050 2.953 -5.988 1.00 85.38 84 LEU A C 1
ATOM 639 O O . LEU A 1 84 ? 10.080 2.492 -6.477 1.00 85.38 84 LEU A O 1
ATOM 643 N N . ALA A 1 85 ? 8.536 4.118 -6.392 1.00 86.12 85 ALA A N 1
ATOM 644 C CA . ALA A 1 85 ? 9.137 4.922 -7.458 1.00 86.12 85 ALA A CA 1
ATOM 645 C C . ALA A 1 85 ? 10.628 5.203 -7.192 1.00 86.12 85 ALA A C 1
ATOM 647 O O . ALA A 1 85 ? 11.470 5.020 -8.072 1.00 86.12 85 ALA A O 1
ATOM 648 N N . PHE A 1 86 ? 10.976 5.577 -5.957 1.00 85.38 86 PHE A N 1
ATOM 649 C CA . PHE A 1 86 ? 12.365 5.804 -5.555 1.00 85.38 86 PHE A CA 1
ATOM 650 C C . PHE A 1 86 ? 13.216 4.525 -5.594 1.00 85.38 86 PHE A C 1
ATOM 652 O O . PHE A 1 86 ? 14.356 4.560 -6.065 1.00 85.38 86 PHE A O 1
ATOM 659 N N . LYS A 1 87 ? 12.672 3.390 -5.132 1.00 84.62 87 LYS A N 1
ATOM 660 C CA . LYS A 1 87 ? 13.340 2.081 -5.214 1.00 84.62 87 LYS A CA 1
ATOM 661 C C . LYS A 1 87 ? 13.673 1.730 -6.667 1.00 84.62 87 LYS A C 1
ATOM 663 O O . LYS A 1 87 ? 14.827 1.425 -6.957 1.00 84.62 87 LYS A O 1
ATOM 668 N N . TYR A 1 88 ? 12.697 1.812 -7.572 1.00 84.50 88 TYR A N 1
ATOM 669 C CA . TYR A 1 88 ? 12.891 1.477 -8.987 1.00 84.50 88 TYR A CA 1
ATOM 670 C C . TYR A 1 88 ? 13.829 2.455 -9.696 1.00 84.50 88 TYR A C 1
ATOM 672 O O . TYR A 1 88 ? 14.679 2.027 -10.475 1.00 84.50 88 TYR A O 1
ATOM 680 N N . TRP A 1 89 ? 13.773 3.744 -9.351 1.00 87.44 89 TRP A N 1
ATOM 681 C CA . TRP A 1 89 ? 14.747 4.725 -9.830 1.00 87.44 89 TRP A CA 1
ATOM 682 C C . TRP A 1 89 ? 16.185 4.350 -9.446 1.00 87.44 89 TRP A C 1
ATOM 684 O O . TRP A 1 89 ? 17.061 4.343 -10.310 1.00 87.44 89 TRP A O 1
ATOM 694 N N . ARG A 1 90 ? 16.426 3.958 -8.186 1.00 89.12 90 ARG A N 1
ATOM 695 C CA . ARG A 1 90 ? 17.747 3.479 -7.734 1.00 89.12 90 ARG A CA 1
ATOM 696 C C . ARG A 1 90 ? 18.217 2.210 -8.445 1.00 89.12 90 ARG A C 1
ATOM 698 O O . ARG A 1 90 ? 19.418 1.984 -8.518 1.00 89.12 90 ARG A O 1
ATOM 705 N N . MET A 1 91 ? 17.291 1.388 -8.931 1.00 84.38 91 MET A N 1
ATOM 706 C CA . MET A 1 91 ? 17.584 0.170 -9.693 1.00 84.38 91 MET A CA 1
ATOM 707 C C . MET A 1 91 ? 17.767 0.431 -11.199 1.00 84.38 91 MET A C 1
ATOM 709 O O . MET A 1 91 ? 18.015 -0.509 -11.943 1.00 84.38 91 MET A O 1
ATOM 713 N N . GLY A 1 92 ? 17.637 1.681 -11.665 1.00 86.75 92 GLY A N 1
ATOM 714 C CA . GLY A 1 92 ? 17.735 2.034 -13.087 1.00 86.75 92 GLY A CA 1
ATOM 715 C C . GLY A 1 92 ? 16.471 1.745 -13.907 1.00 86.75 92 GLY A C 1
ATOM 716 O O . GLY A 1 92 ? 16.462 1.972 -15.115 1.00 86.75 92 GLY A O 1
ATOM 717 N N . LEU A 1 93 ? 15.386 1.305 -13.264 1.00 85.44 93 LEU A N 1
ATOM 718 C CA . LEU A 1 93 ? 14.119 0.942 -13.903 1.00 85.44 93 LEU A CA 1
ATOM 719 C C . LEU A 1 93 ? 13.227 2.184 -14.049 1.00 85.44 93 LEU A C 1
ATOM 721 O O . LEU A 1 93 ? 12.376 2.480 -13.203 1.00 85.44 93 LEU A O 1
ATOM 725 N N . LYS A 1 94 ? 13.472 2.958 -15.112 1.00 86.12 94 LYS A N 1
ATOM 726 C CA . LYS A 1 94 ? 12.826 4.262 -15.349 1.00 86.12 94 LYS A CA 1
ATOM 727 C C . LYS A 1 94 ? 11.327 4.153 -15.631 1.00 86.12 94 LYS A C 1
ATOM 729 O O . LYS A 1 94 ? 10.578 4.956 -15.080 1.00 86.12 94 LYS A O 1
ATOM 734 N N . ASP A 1 95 ? 10.903 3.160 -16.407 1.00 84.06 95 ASP A N 1
ATOM 735 C CA . ASP A 1 95 ? 9.493 2.995 -16.787 1.00 84.06 95 ASP A CA 1
ATOM 736 C C . ASP A 1 95 ? 8.630 2.684 -15.561 1.00 84.06 95 ASP A C 1
ATOM 738 O O . ASP A 1 95 ? 7.664 3.391 -15.285 1.00 84.06 95 ASP A O 1
ATOM 742 N N . ALA A 1 96 ? 9.069 1.737 -14.725 1.00 81.56 96 ALA A N 1
ATOM 743 C CA . ALA A 1 96 ? 8.411 1.434 -13.456 1.00 81.56 96 ALA A CA 1
ATOM 744 C C . ALA A 1 96 ? 8.341 2.669 -12.538 1.00 81.56 96 ALA A C 1
ATOM 746 O O . ALA A 1 96 ? 7.293 2.969 -11.966 1.00 81.56 96 ALA A O 1
ATOM 747 N N . CYS A 1 97 ? 9.435 3.433 -12.420 1.00 85.31 97 CYS A N 1
ATOM 748 C CA . CYS A 1 97 ? 9.438 4.686 -11.659 1.00 85.31 97 CYS A CA 1
ATOM 749 C C . CYS A 1 97 ? 8.387 5.684 -12.176 1.00 85.31 97 CYS A C 1
ATOM 751 O O . CYS A 1 97 ? 7.678 6.295 -11.369 1.00 85.31 97 CYS A O 1
ATOM 753 N N . HIS A 1 98 ? 8.267 5.837 -13.497 1.00 86.50 98 HIS A N 1
ATOM 754 C CA . HIS A 1 98 ? 7.275 6.714 -14.111 1.00 86.50 98 HIS A CA 1
ATOM 755 C C . HIS A 1 98 ? 5.850 6.277 -13.763 1.00 86.50 98 HIS A C 1
ATOM 757 O O . HIS A 1 98 ? 5.091 7.089 -13.228 1.00 86.50 98 HIS A O 1
ATOM 763 N N . SER A 1 99 ? 5.525 4.995 -13.952 1.00 85.62 99 SER A N 1
ATOM 764 C CA . SER A 1 99 ? 4.19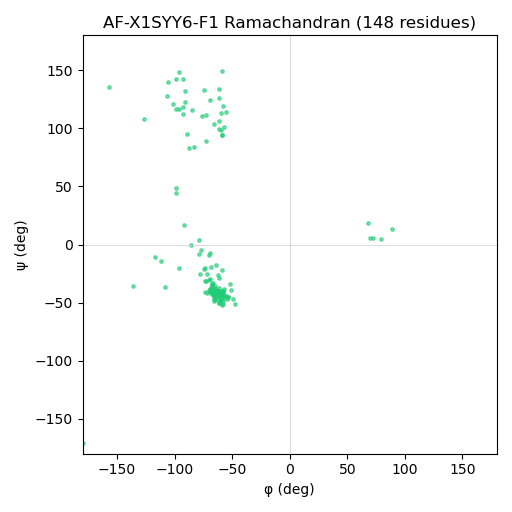8 4.441 -13.652 1.00 85.62 99 SER A CA 1
ATOM 765 C C . SER A 1 99 ? 3.764 4.738 -12.215 1.00 85.62 99 SER A C 1
ATOM 767 O O . SER A 1 99 ? 2.662 5.227 -11.981 1.00 85.62 99 SER A O 1
ATOM 769 N N . TYR A 1 100 ? 4.648 4.553 -11.232 1.00 86.31 100 TYR A N 1
ATOM 770 C CA . TYR A 1 100 ? 4.316 4.848 -9.834 1.00 86.31 100 TYR A CA 1
ATOM 771 C C . TYR A 1 100 ? 4.115 6.331 -9.533 1.00 86.31 100 TYR A C 1
ATOM 773 O O . TYR A 1 100 ? 3.284 6.689 -8.695 1.00 86.31 100 TYR A O 1
ATOM 781 N N . ARG A 1 101 ? 4.863 7.214 -10.199 1.00 84.81 101 ARG A N 1
ATOM 782 C CA . ARG A 1 101 ? 4.665 8.662 -10.052 1.00 84.81 101 ARG A CA 1
ATOM 783 C C . ARG A 1 101 ? 3.343 9.103 -10.662 1.00 84.81 101 ARG A C 1
ATOM 785 O O . ARG A 1 101 ? 2.698 9.987 -10.096 1.00 84.81 101 ARG A O 1
ATOM 792 N N . GLU A 1 102 ? 2.939 8.497 -11.773 1.00 86.75 102 GLU A N 1
ATOM 793 C CA . GLU A 1 102 ? 1.633 8.754 -12.377 1.00 86.75 102 GLU A CA 1
ATOM 794 C C . GLU A 1 102 ? 0.488 8.291 -11.484 1.00 86.75 102 GLU A C 1
ATOM 796 O O . GLU A 1 102 ? -0.431 9.073 -11.262 1.00 86.75 102 GLU A O 1
ATOM 801 N N . ILE A 1 103 ? 0.590 7.113 -10.860 1.00 85.25 103 ILE A N 1
ATOM 802 C CA . ILE A 1 103 ? -0.410 6.632 -9.891 1.00 85.25 103 ILE A CA 1
ATOM 803 C C . ILE A 1 103 ? -0.636 7.661 -8.770 1.00 85.25 103 ILE A C 1
ATOM 805 O O . ILE A 1 103 ? -1.771 8.021 -8.461 1.00 85.25 103 ILE A O 1
ATOM 809 N N . VAL A 1 104 ? 0.442 8.208 -8.196 1.00 84.81 104 VAL A N 1
ATOM 810 C CA . VAL A 1 104 ? 0.352 9.243 -7.145 1.00 84.81 104 VAL A CA 1
ATOM 811 C C . VAL A 1 104 ? -0.229 10.554 -7.676 1.00 84.81 104 VAL A C 1
ATOM 813 O O . VAL A 1 104 ? -0.899 11.281 -6.948 1.00 84.81 104 VAL A O 1
ATOM 816 N N . ARG A 1 105 ? 0.035 10.889 -8.941 1.00 83.56 105 ARG A N 1
ATOM 817 C CA . ARG A 1 105 ? -0.532 12.084 -9.573 1.00 83.56 105 ARG A CA 1
ATOM 818 C C . ARG A 1 105 ? -2.035 11.924 -9.813 1.00 83.56 105 ARG A C 1
ATOM 820 O O . ARG A 1 105 ? -2.770 12.892 -9.632 1.00 83.56 105 ARG A O 1
ATOM 827 N N . MET A 1 106 ? -2.474 10.733 -10.212 1.00 82.12 106 MET A N 1
ATOM 828 C CA . MET A 1 106 ? -3.870 10.428 -10.527 1.00 82.12 106 MET A CA 1
ATOM 829 C C . MET A 1 106 ? -4.741 10.225 -9.285 1.00 82.12 106 MET A C 1
ATOM 831 O O . MET A 1 106 ? -5.937 10.490 -9.348 1.00 82.12 106 MET A O 1
ATOM 835 N N . SER A 1 107 ? -4.166 9.835 -8.144 1.00 75.50 107 SER A N 1
ATOM 836 C CA . SER A 1 107 ? -4.919 9.633 -6.897 1.00 75.50 107 SER A CA 1
ATOM 837 C C . SER A 1 107 ? -5.464 10.923 -6.265 1.00 75.50 107 SER A C 1
ATOM 839 O O . SER A 1 107 ? -6.217 10.867 -5.296 1.00 75.50 107 SER A O 1
ATOM 841 N N . GLY A 1 108 ? -5.099 12.104 -6.781 1.00 72.94 108 GLY A N 1
ATOM 842 C CA . GLY A 1 108 ? -5.644 13.390 -6.328 1.00 72.94 108 GLY A CA 1
ATOM 843 C C . GLY A 1 108 ? -5.162 13.844 -4.943 1.00 72.94 108 GLY A C 1
ATOM 844 O O . GLY A 1 108 ? -5.613 14.874 -4.435 1.00 72.94 108 GLY A O 1
ATOM 845 N N . VAL A 1 109 ? -4.222 13.122 -4.324 1.00 77.56 109 VAL A N 1
ATOM 846 C CA . VAL A 1 109 ? -3.663 13.480 -3.015 1.00 77.56 109 VAL A CA 1
ATOM 847 C C . VAL A 1 109 ? -2.713 14.671 -3.157 1.00 77.56 109 VAL A C 1
ATOM 849 O O . VAL A 1 109 ? -1.825 14.701 -4.013 1.00 77.56 109 VAL A O 1
ATOM 852 N N . ARG A 1 110 ? -2.857 15.679 -2.287 1.00 81.38 110 ARG A N 1
ATOM 853 C CA . ARG A 1 110 ? -1.966 16.851 -2.296 1.00 81.38 110 ARG A CA 1
ATOM 854 C C . ARG A 1 110 ? -0.526 16.419 -2.014 1.00 81.38 110 ARG A C 1
ATOM 856 O O . ARG A 1 110 ? -0.263 15.720 -1.040 1.00 81.38 110 ARG A O 1
ATOM 863 N N . LYS A 1 111 ? 0.433 16.922 -2.800 1.00 78.31 111 LYS A N 1
ATOM 864 C CA . LYS A 1 111 ? 1.867 16.578 -2.682 1.00 78.31 111 LYS A CA 1
ATOM 865 C C . LYS A 1 111 ? 2.419 16.726 -1.257 1.00 78.31 111 LYS A C 1
ATOM 867 O O . LYS A 1 111 ? 3.189 15.884 -0.810 1.00 78.31 111 LYS A O 1
ATOM 872 N N . ILE A 1 112 ? 2.000 17.772 -0.542 1.00 79.12 112 ILE A N 1
ATOM 873 C CA . ILE A 1 112 ? 2.414 18.039 0.846 1.00 79.12 112 ILE A CA 1
ATOM 874 C C . ILE A 1 112 ? 1.951 16.918 1.784 1.00 79.12 112 ILE A C 1
ATOM 876 O O . ILE A 1 112 ? 2.695 16.488 2.658 1.00 79.12 112 ILE A O 1
ATOM 880 N N . GLU A 1 113 ? 0.736 16.411 1.589 1.00 78.31 113 GLU A N 1
ATOM 881 C CA . GLU A 1 113 ? 0.170 15.349 2.420 1.00 78.31 113 GLU A CA 1
ATOM 882 C C . GLU A 1 113 ? 0.881 14.018 2.197 1.00 78.31 113 GLU A C 1
ATOM 884 O O . GLU A 1 113 ? 1.162 13.299 3.156 1.00 78.31 113 GLU A O 1
ATOM 889 N N . VAL A 1 114 ? 1.244 13.728 0.946 1.00 78.44 114 VAL A N 1
ATOM 890 C CA . VAL A 1 114 ? 2.066 12.560 0.620 1.00 78.44 114 VAL A CA 1
ATOM 891 C C . VAL A 1 114 ? 3.451 12.688 1.255 1.00 78.44 114 VAL A C 1
ATOM 893 O O . VAL A 1 114 ? 3.936 11.734 1.854 1.00 78.44 114 VAL A O 1
ATOM 896 N N . LEU A 1 115 ? 4.073 13.870 1.199 1.00 80.44 115 LEU A N 1
ATOM 897 C CA . LEU A 1 115 ? 5.377 14.114 1.822 1.00 80.44 115 LEU A CA 1
ATOM 898 C C . LEU A 1 115 ? 5.330 13.913 3.347 1.00 80.44 115 LEU A C 1
ATOM 900 O O . LEU A 1 115 ? 6.198 13.249 3.910 1.00 80.44 115 LEU A O 1
ATOM 904 N N . LEU A 1 116 ? 4.293 14.428 4.013 1.00 83.00 116 LEU A N 1
ATOM 905 C CA . LEU A 1 116 ? 4.072 14.206 5.444 1.00 83.00 116 LEU A CA 1
ATOM 906 C C . LEU A 1 116 ? 3.880 12.719 5.768 1.00 83.00 116 LEU A C 1
ATOM 908 O O . LEU A 1 116 ? 4.403 12.237 6.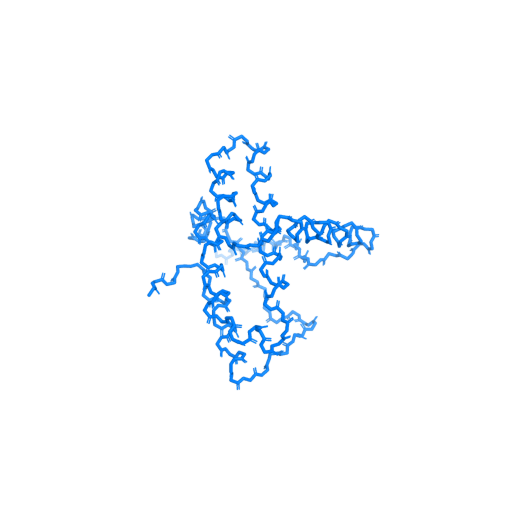773 1.00 83.00 116 LEU A O 1
ATOM 912 N N . ALA A 1 117 ? 3.164 11.977 4.924 1.00 79.94 117 ALA A N 1
ATOM 913 C CA . ALA A 1 117 ? 2.998 10.537 5.092 1.00 79.94 117 ALA A CA 1
ATOM 914 C C . ALA A 1 117 ? 4.309 9.765 4.872 1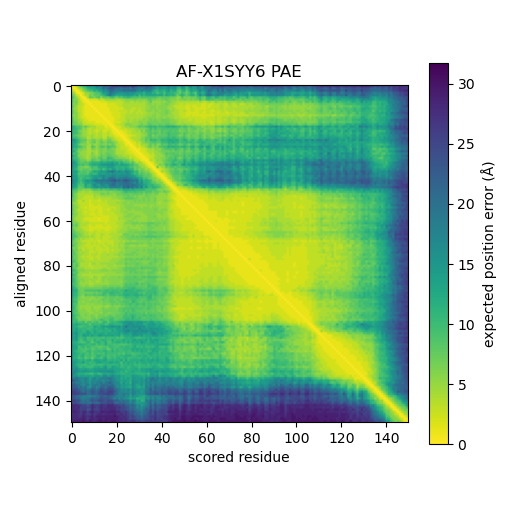.00 79.94 117 ALA A C 1
ATOM 916 O O . ALA A 1 117 ? 4.601 8.851 5.643 1.00 79.94 117 ALA A O 1
ATOM 917 N N . VAL A 1 118 ? 5.141 10.171 3.907 1.00 83.69 118 VAL A N 1
ATOM 918 C CA . VAL A 1 118 ? 6.501 9.634 3.734 1.00 83.69 118 VAL A CA 1
ATOM 919 C C . VAL A 1 118 ? 7.335 9.893 4.987 1.00 83.69 118 VAL A C 1
ATOM 921 O O . VAL A 1 118 ? 7.938 8.960 5.512 1.00 83.69 118 VAL A O 1
ATOM 924 N N . LEU A 1 119 ? 7.329 11.119 5.519 1.00 85.12 119 LEU A N 1
ATOM 925 C CA . LEU A 1 119 ? 8.053 11.458 6.748 1.00 85.12 119 LEU A CA 1
ATOM 926 C C . LEU A 1 119 ? 7.584 10.618 7.940 1.00 85.12 119 LEU A C 1
ATOM 928 O O . LEU A 1 119 ? 8.420 10.100 8.674 1.00 85.12 119 LEU A O 1
ATOM 932 N N . ARG A 1 120 ? 6.269 10.421 8.099 1.00 83.19 120 ARG A N 1
ATOM 933 C CA . ARG A 1 120 ? 5.703 9.537 9.134 1.00 83.19 120 ARG A CA 1
ATOM 934 C C . ARG A 1 120 ? 6.131 8.083 8.959 1.00 83.19 120 ARG A C 1
ATOM 936 O O . ARG A 1 120 ? 6.419 7.406 9.938 1.00 83.19 120 ARG A O 1
ATOM 943 N N . LEU A 1 121 ? 6.176 7.587 7.726 1.00 79.38 121 LEU A N 1
ATOM 944 C CA . LEU A 1 121 ? 6.613 6.221 7.448 1.00 79.38 121 LEU A CA 1
ATOM 945 C C . LEU A 1 121 ? 8.109 6.046 7.748 1.00 79.38 121 LEU A C 1
ATOM 947 O O . LEU A 1 121 ? 8.516 5.030 8.311 1.00 79.38 121 LEU A O 1
ATOM 951 N N . LEU A 1 122 ? 8.926 7.044 7.406 1.00 83.69 122 LEU A N 1
ATOM 952 C CA . LEU A 1 122 ? 10.356 7.059 7.708 1.00 83.69 122 LEU A CA 1
ATOM 953 C C . LEU A 1 122 ? 10.618 7.167 9.211 1.00 83.69 122 LEU A C 1
ATOM 955 O O . LEU A 1 122 ? 11.464 6.432 9.718 1.00 83.69 122 LEU A O 1
ATOM 959 N N . SER A 1 123 ? 9.882 8.017 9.931 1.00 85.12 123 SER A N 1
ATOM 960 C CA . SER A 1 123 ? 10.012 8.133 11.384 1.00 85.12 123 SER A CA 1
ATOM 961 C C . SER A 1 123 ? 9.575 6.851 12.084 1.00 85.12 123 SER A C 1
ATOM 963 O O . SER A 1 123 ? 10.301 6.367 12.946 1.00 85.12 123 SER A O 1
ATOM 965 N N . LEU A 1 124 ? 8.469 6.231 11.658 1.00 83.12 124 LEU A N 1
ATOM 966 C CA . LEU A 1 124 ? 8.037 4.934 12.178 1.00 83.12 124 LEU A CA 1
ATOM 967 C C . LEU A 1 124 ? 9.097 3.857 11.929 1.00 83.12 124 LEU A C 1
ATOM 969 O O . LEU A 1 124 ? 9.456 3.131 12.850 1.00 83.12 124 LEU A O 1
ATOM 973 N N . ARG A 1 125 ? 9.654 3.776 10.714 1.00 80.38 125 ARG A N 1
ATOM 974 C CA . ARG A 1 125 ? 10.750 2.840 10.411 1.00 80.38 125 ARG A CA 1
ATOM 975 C C . ARG A 1 125 ? 11.981 3.088 11.275 1.00 80.38 125 ARG A C 1
ATOM 977 O O . ARG A 1 125 ? 12.614 2.126 11.700 1.00 80.38 125 ARG A O 1
ATOM 984 N N . LEU A 1 126 ? 12.328 4.349 11.519 1.00 85.81 126 LEU A N 1
ATOM 985 C CA . LEU A 1 126 ? 13.452 4.708 12.376 1.00 85.81 126 LEU A CA 1
ATOM 986 C C . LEU A 1 126 ? 13.189 4.285 13.825 1.00 85.81 126 LEU A C 1
ATOM 988 O O . LEU A 1 126 ? 14.055 3.659 14.426 1.00 85.81 126 LEU A O 1
ATOM 992 N N . ILE A 1 127 ? 11.990 4.553 14.349 1.00 86.62 127 ILE A N 1
ATOM 993 C CA . ILE A 1 127 ? 11.571 4.130 15.690 1.00 86.62 127 ILE A CA 1
ATOM 994 C C . ILE A 1 127 ? 11.650 2.611 15.802 1.00 86.62 127 ILE A C 1
ATOM 996 O O . ILE A 1 127 ? 12.341 2.125 16.683 1.00 86.62 127 ILE A O 1
ATOM 1000 N N . LEU A 1 128 ? 11.037 1.867 14.878 1.00 83.62 128 LEU A N 1
ATOM 1001 C CA . LEU A 1 128 ? 11.075 0.400 14.860 1.00 83.62 128 LEU A CA 1
ATOM 1002 C C . LEU A 1 128 ? 12.509 -0.144 14.802 1.00 83.62 128 LEU A C 1
ATOM 1004 O O . LEU A 1 128 ? 12.835 -1.129 15.460 1.00 83.62 128 LEU A O 1
ATOM 1008 N N . LYS A 1 129 ? 13.389 0.516 14.039 1.00 82.81 129 LYS A N 1
ATOM 1009 C CA . LYS A 1 129 ? 14.808 0.153 13.964 1.00 82.81 129 LYS A CA 1
ATOM 1010 C C . LYS A 1 129 ? 15.535 0.402 15.288 1.00 82.81 129 LYS A C 1
ATOM 1012 O O . LYS A 1 129 ? 16.360 -0.421 15.667 1.00 82.81 129 LYS A O 1
ATOM 1017 N N . ILE A 1 130 ? 15.247 1.512 15.967 1.00 88.50 130 ILE A N 1
ATOM 1018 C CA . ILE A 1 130 ? 15.858 1.869 17.257 1.00 88.50 130 ILE A CA 1
ATOM 1019 C C . ILE A 1 130 ? 15.325 0.975 18.382 1.00 88.50 130 ILE A C 1
ATOM 1021 O O . ILE A 1 130 ? 16.099 0.520 19.216 1.00 88.50 130 ILE A O 1
ATOM 1025 N N . THR A 1 131 ? 14.023 0.689 18.397 1.00 85.94 131 THR A N 1
ATOM 1026 C CA . THR A 1 131 ? 13.379 -0.149 19.420 1.00 85.94 131 THR A CA 1
ATOM 1027 C C . THR A 1 131 ? 13.594 -1.644 19.196 1.00 85.94 131 THR A C 1
ATOM 1029 O O . THR A 1 131 ? 13.213 -2.447 20.041 1.00 85.94 131 THR A O 1
ATOM 1032 N N . GLY A 1 132 ? 14.175 -2.040 18.059 1.00 76.25 132 GLY A N 1
ATOM 1033 C CA . GLY A 1 132 ? 14.384 -3.443 17.700 1.00 76.25 132 GLY A CA 1
ATOM 1034 C C . GLY A 1 132 ? 13.095 -4.204 17.367 1.00 76.25 132 GLY A C 1
ATOM 1035 O O . GLY A 1 132 ? 13.149 -5.408 17.115 1.00 76.25 132 GLY A O 1
ATOM 1036 N N . ILE A 1 133 ? 11.944 -3.524 17.326 1.00 74.44 133 ILE A N 1
ATOM 1037 C CA . ILE A 1 133 ? 10.652 -4.130 17.002 1.00 74.44 133 ILE A CA 1
ATOM 1038 C C . ILE A 1 133 ? 10.628 -4.450 15.505 1.00 74.44 133 ILE A C 1
ATOM 1040 O O . ILE A 1 133 ? 10.580 -3.561 14.651 1.00 74.44 133 ILE A O 1
ATOM 1044 N N . ARG A 1 134 ? 10.631 -5.742 15.168 1.00 59.94 134 ARG A N 1
ATOM 1045 C CA . ARG A 1 134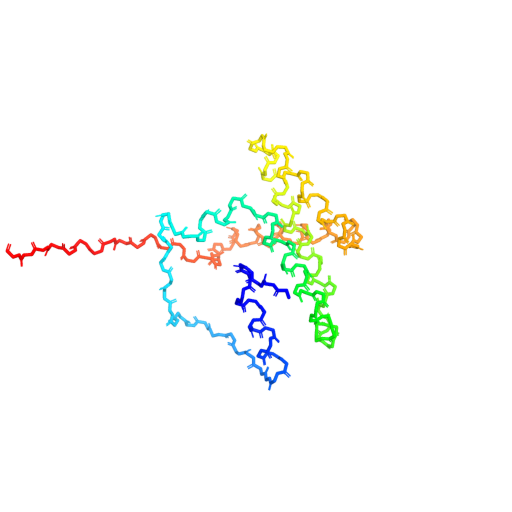 ? 10.408 -6.215 13.799 1.00 59.94 134 ARG A CA 1
ATOM 1046 C C . ARG A 1 134 ? 8.926 -6.519 13.610 1.00 59.94 134 ARG A C 1
ATOM 1048 O O . ARG A 1 134 ? 8.422 -7.480 14.167 1.00 59.94 134 ARG A O 1
ATOM 1055 N N . LEU A 1 135 ? 8.253 -5.729 12.773 1.00 57.25 135 LEU A N 1
ATOM 1056 C CA . LEU A 1 135 ? 6.869 -5.998 12.348 1.00 57.25 135 LEU A CA 1
ATOM 1057 C C . LEU A 1 135 ? 6.748 -7.207 11.404 1.00 57.25 135 LEU A C 1
ATOM 1059 O O . LEU A 1 135 ? 5.641 -7.628 11.098 1.00 57.25 135 LEU A O 1
ATOM 1063 N N . VAL A 1 136 ? 7.871 -7.757 10.932 1.00 52.25 136 VAL A N 1
ATOM 1064 C CA . VAL A 1 136 ? 7.894 -8.962 10.101 1.00 52.25 136 VAL A CA 1
ATOM 1065 C C . VAL A 1 136 ? 8.849 -9.973 10.735 1.00 52.25 136 VAL A C 1
ATOM 1067 O O . VAL A 1 136 ? 10.069 -9.759 10.687 1.00 52.25 136 VAL A O 1
ATOM 1070 N N . PRO A 1 137 ? 8.346 -11.068 11.327 1.00 45.44 137 PRO A N 1
ATOM 1071 C CA . PRO A 1 137 ? 9.177 -12.217 11.637 1.00 45.44 137 PRO A CA 1
ATOM 1072 C C . PRO A 1 137 ? 9.509 -12.926 10.319 1.00 45.44 137 PRO A C 1
ATOM 1074 O O . PRO A 1 137 ? 8.791 -13.804 9.862 1.00 45.44 137 PRO A O 1
ATOM 1077 N N . VAL A 1 138 ? 10.602 -12.525 9.665 1.00 48.78 138 VAL A N 1
ATOM 1078 C CA . VAL A 1 138 ? 11.187 -13.339 8.591 1.00 48.78 138 VAL A CA 1
ATOM 1079 C C . VAL A 1 138 ? 12.069 -14.379 9.262 1.00 48.78 138 VAL A C 1
ATOM 1081 O O . VAL A 1 138 ? 13.271 -14.172 9.437 1.00 48.78 138 VAL A O 1
ATOM 1084 N N . HIS A 1 139 ? 11.466 -15.480 9.696 1.00 49.16 139 HIS A N 1
ATOM 1085 C CA . HIS A 1 139 ? 12.236 -16.680 9.973 1.00 49.16 139 HIS A CA 1
ATOM 1086 C C . HIS A 1 139 ? 12.388 -17.428 8.648 1.00 49.16 139 HIS A C 1
ATOM 1088 O O . HIS A 1 139 ? 11.378 -17.833 8.074 1.00 49.16 139 HIS A O 1
ATOM 1094 N N . PRO A 1 140 ? 13.609 -17.593 8.110 1.00 49.84 140 PRO A N 1
ATOM 1095 C CA . PRO A 1 140 ? 13.799 -18.542 7.027 1.00 49.84 140 PRO A CA 1
ATOM 1096 C C . PRO A 1 140 ? 13.354 -19.908 7.551 1.00 49.84 140 PRO A C 1
ATOM 1098 O O . PRO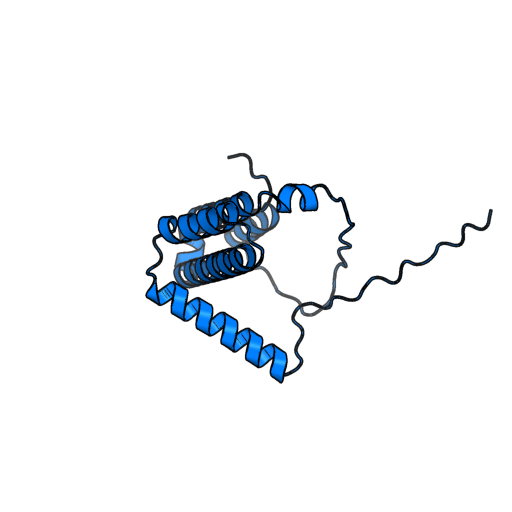 A 1 140 ? 13.902 -20.393 8.543 1.00 49.84 140 PRO A O 1
ATOM 1101 N N . SER A 1 141 ? 12.340 -20.508 6.925 1.00 45.28 141 SER A N 1
ATOM 1102 C CA . SER A 1 141 ? 11.939 -21.868 7.263 1.00 45.28 141 SER A CA 1
ATOM 1103 C C . SER A 1 141 ? 13.148 -22.767 7.021 1.00 45.28 141 SER A C 1
ATOM 1105 O O . SER A 1 141 ? 13.590 -22.923 5.879 1.00 45.28 141 SER A O 1
ATOM 1107 N N . GLN A 1 142 ? 13.714 -23.340 8.083 1.00 49.53 142 GLN A N 1
ATOM 1108 C CA . GLN A 1 142 ? 14.637 -24.455 7.929 1.00 49.53 142 GLN A CA 1
ATOM 1109 C C . GLN A 1 142 ? 13.822 -25.560 7.268 1.00 49.53 142 GLN A C 1
ATOM 1111 O O . GLN A 1 142 ? 12.928 -26.116 7.902 1.00 49.53 142 GLN A O 1
ATOM 1116 N N . SER A 1 143 ? 14.050 -25.824 5.977 1.00 46.22 143 SER A N 1
ATOM 1117 C CA . SER A 1 143 ? 13.368 -26.925 5.306 1.00 46.22 143 SER A CA 1
ATOM 1118 C C . SER A 1 143 ? 13.660 -28.177 6.125 1.00 46.22 143 SER A C 1
ATOM 1120 O O . SER A 1 143 ? 14.824 -28.587 6.217 1.00 46.22 143 SER A O 1
ATOM 1122 N N . LEU A 1 144 ? 12.638 -28.767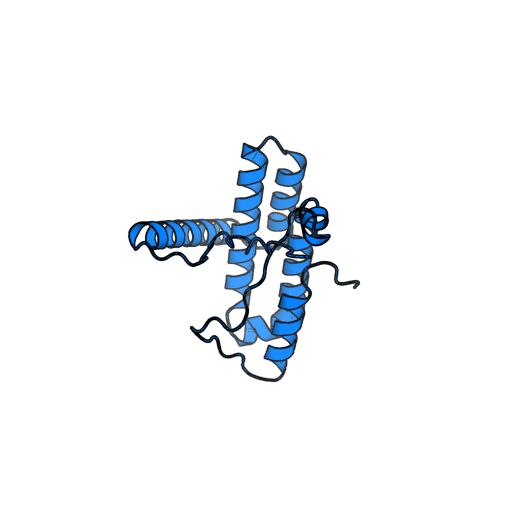 6.740 1.00 47.34 144 LEU A N 1
ATOM 1123 C CA . LEU A 1 144 ? 12.730 -30.121 7.254 1.00 47.34 144 LEU A CA 1
ATOM 1124 C C . LEU A 1 144 ? 13.120 -30.977 6.051 1.00 47.34 144 LEU A C 1
ATOM 1126 O O . LEU A 1 144 ? 12.302 -31.251 5.176 1.00 47.34 144 LEU A O 1
ATOM 1130 N N . ARG A 1 145 ? 14.411 -31.325 5.960 1.00 41.75 145 ARG A N 1
ATOM 1131 C CA . ARG A 1 145 ? 14.889 -32.382 5.077 1.00 41.75 145 ARG A CA 1
ATOM 1132 C C . ARG A 1 145 ? 14.141 -33.626 5.527 1.00 41.75 145 ARG A C 1
ATOM 1134 O O . ARG A 1 145 ? 14.586 -34.306 6.451 1.00 41.75 145 ARG A O 1
ATOM 1141 N N . HIS A 1 146 ? 13.015 -33.916 4.886 1.00 41.88 146 HIS A N 1
ATOM 1142 C CA . HIS A 1 146 ? 12.499 -35.266 4.836 1.00 41.88 146 HIS A CA 1
ATOM 1143 C C . HIS A 1 146 ? 13.598 -36.094 4.173 1.00 41.88 146 HIS A C 1
ATOM 1145 O O . HIS A 1 146 ? 13.763 -36.115 2.955 1.00 41.88 146 HIS A O 1
ATOM 1151 N N . LYS A 1 147 ? 14.437 -36.705 5.013 1.00 40.41 147 LYS A N 1
ATOM 1152 C CA . LYS A 1 147 ? 15.193 -37.885 4.633 1.00 40.41 147 LYS A CA 1
ATOM 1153 C C . LYS A 1 147 ? 14.130 -38.912 4.269 1.00 40.41 147 LYS A C 1
ATOM 1155 O O . LYS A 1 147 ? 13.521 -39.502 5.156 1.00 40.41 147 LYS A O 1
ATOM 1160 N N . ASN A 1 148 ? 13.866 -39.051 2.976 1.00 40.09 148 ASN A N 1
ATOM 1161 C CA . ASN A 1 148 ? 13.150 -40.196 2.448 1.00 40.09 148 ASN A CA 1
ATOM 1162 C C . ASN A 1 148 ? 14.003 -41.421 2.781 1.00 40.09 148 ASN A C 1
ATOM 1164 O O . ASN A 1 148 ? 15.025 -41.662 2.145 1.00 40.09 148 ASN A O 1
ATOM 1168 N N . ALA A 1 149 ? 13.624 -42.120 3.846 1.00 42.16 149 ALA A N 1
ATOM 1169 C CA . ALA A 1 149 ? 13.982 -43.507 4.049 1.00 42.16 149 ALA A CA 1
ATOM 1170 C C . ALA A 1 149 ? 12.882 -44.334 3.375 1.00 42.16 149 ALA A C 1
ATOM 1172 O O . ALA A 1 149 ? 11.822 -44.552 3.960 1.00 42.16 149 ALA A O 1
ATOM 1173 N N . CYS A 1 150 ? 13.135 -44.716 2.128 1.00 39.75 150 CYS A N 1
ATOM 1174 C CA . CYS A 1 150 ? 12.669 -45.975 1.563 1.00 39.75 150 CYS A CA 1
ATOM 1175 C C . CYS A 1 150 ? 13.914 -46.738 1.125 1.00 39.75 150 CYS A C 1
ATOM 1177 O O . CYS A 1 150 ? 14.807 -46.083 0.539 1.00 39.75 150 CYS A O 1
#

Sequence (150 aa):
TSMRISGDVDYFLRVLQHGDLAVVGSIGCDITVHAGQEGTCLADDTSVVMNEIFAITERYRPLLDQAGIYRRVQQQLGAYALGLAFKYWRMGLKDACHSYREIVRMSGVRKIEVLLAVLRLLSLRLILKITGIRLVPVHPSQSLRHKNAC

pLDDT: mean 77.53, std 14.44, range [39.75, 93.12]

Mean predicted aligned error: 10.14 Å

Secondary structure (DSSP, 8-state):
----S-HHHHHHHHHHTTS-----SS---PPPPPTT-HHHHHGGGHHHHHHHHHHHHHHTHHHHHHTT-HHHHHHHHHHHHHHHHHHHHHTT-HHHHHHHHHHHHHT---HHHHHHHHHHHHHHHHHHHHHT--SS--------------